Protein AF-A0A383AXH1-F1 (afdb_monomer_lite)

InterPro domains:
  IPR001287 Nitrite reductase, copper-type [PR00695] (95-113)
  IPR001287 Nitrite reductase, copper-type [PR00695] (122-132)
  IPR008972 Cupredoxin [G3DSA:2.60.40.420] (61-132)

Foldseek 3Di:
DPPVVVVVVVVVVVVVVVVVVVVVVVVVCCVPVDPVVQDPVSVVVVVVVVVVVVVVVVVVDDDDDQDPVNAAEDEWDFDAPPDATDDDPDDDPGDHHYDYDWDWDWDWDADDPVRDIDTDTDTNPYVPHTDD

Secondary structure (DSSP, 8-state):
-HHHHHHHHHHHHHHHHHHHHHHHHHHHHHHHS--TTS-HHHHHHHHHHHHHHHHHHHHH---PPPPGGGSPEEEPPP--TT------SSPPSS--EEE----EEEEEEE-STT--EEEEEEETTBSSPPP-

Structure (mmCIF, N/CA/C/O backbone):
data_AF-A0A383AXH1-F1
#
_entry.id   AF-A0A383AXH1-F1
#
loop_
_atom_site.group_PDB
_atom_site.id
_atom_site.type_symbol
_atom_site.label_atom_id
_atom_site.label_alt_id
_atom_site.label_comp_id
_atom_site.label_asym_id
_atom_site.label_entity_id
_atom_site.label_seq_id
_atom_site.pdbx_PDB_ins_code
_atom_site.Cartn_x
_atom_site.Cartn_y
_atom_site.Cartn_z
_atom_site.occupancy
_atom_site.B_iso_or_equiv
_atom_s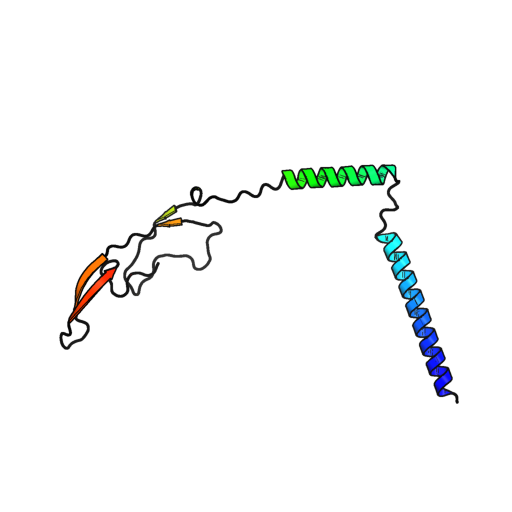ite.auth_seq_id
_atom_site.auth_comp_id
_atom_site.auth_asym_id
_atom_site.auth_atom_id
_atom_site.pdbx_PDB_model_num
ATOM 1 N N . MET A 1 1 ? 65.958 -51.742 5.795 1.00 56.56 1 MET A N 1
ATOM 2 C CA . MET A 1 1 ? 66.393 -50.775 4.755 1.00 56.56 1 MET A CA 1
ATOM 3 C C . MET A 1 1 ? 65.531 -50.785 3.477 1.00 56.56 1 MET A C 1
ATOM 5 O O . MET A 1 1 ? 65.598 -49.824 2.727 1.00 56.56 1 MET A O 1
ATOM 9 N N . SER A 1 2 ? 64.680 -51.800 3.241 1.00 58.62 2 SER A N 1
ATOM 10 C CA . SER A 1 2 ? 63.929 -51.969 1.975 1.00 58.62 2 SER A CA 1
ATOM 11 C C . SER A 1 2 ? 62.668 -51.085 1.815 1.00 58.62 2 SER A C 1
ATOM 13 O O . SER A 1 2 ? 62.377 -50.611 0.721 1.00 58.62 2 SER A O 1
ATOM 15 N N . ARG A 1 3 ? 61.949 -50.775 2.910 1.00 58.31 3 ARG A N 1
ATOM 16 C CA . ARG A 1 3 ? 60.648 -50.063 2.870 1.00 58.31 3 ARG A CA 1
ATOM 17 C C . ARG A 1 3 ? 60.745 -48.605 2.381 1.00 58.31 3 ARG A C 1
ATOM 19 O O . ARG A 1 3 ? 59.972 -48.201 1.522 1.00 58.31 3 ARG A O 1
ATOM 26 N N . ARG A 1 4 ? 61.773 -47.867 2.834 1.00 59.31 4 ARG A N 1
ATOM 27 C CA . ARG A 1 4 ? 62.039 -46.470 2.428 1.00 59.31 4 ARG A CA 1
ATOM 28 C C . ARG A 1 4 ? 62.310 -46.330 0.925 1.00 59.31 4 ARG A C 1
ATOM 30 O O . ARG A 1 4 ? 61.880 -45.353 0.334 1.00 59.31 4 ARG A O 1
ATOM 37 N N . LYS A 1 5 ? 62.983 -47.310 0.304 1.00 58.94 5 LYS A N 1
ATOM 38 C CA . LYS A 1 5 ? 63.290 -47.293 -1.137 1.00 58.94 5 LYS A CA 1
ATOM 39 C C . LYS A 1 5 ? 62.034 -47.529 -1.987 1.00 58.94 5 LYS A C 1
ATOM 41 O O . LYS A 1 5 ? 61.902 -46.924 -3.042 1.00 58.94 5 LYS A O 1
ATOM 46 N N . GLY A 1 6 ? 61.102 -48.364 -1.516 1.00 61.28 6 GLY A N 1
ATOM 47 C CA . GLY A 1 6 ? 59.809 -48.591 -2.173 1.00 61.28 6 GLY A CA 1
ATOM 48 C C . GLY A 1 6 ? 58.883 -47.373 -2.112 1.00 61.28 6 GLY A C 1
ATOM 49 O O . GLY A 1 6 ? 58.301 -47.000 -3.124 1.00 61.28 6 GLY A O 1
ATOM 50 N N . GLU A 1 7 ? 58.808 -46.698 -0.960 1.00 64.19 7 GLU A N 1
ATOM 51 C CA . GLU A 1 7 ? 58.038 -45.452 -0.812 1.00 64.19 7 GLU A CA 1
ATOM 52 C C . GLU A 1 7 ? 58.630 -44.301 -1.630 1.00 64.19 7 GLU A C 1
ATOM 54 O O . GLU A 1 7 ? 57.885 -43.594 -2.305 1.00 64.19 7 GLU A O 1
ATOM 59 N N . THR A 1 8 ? 59.959 -44.132 -1.655 1.00 66.00 8 THR A N 1
ATOM 60 C CA . THR A 1 8 ? 60.579 -43.103 -2.504 1.00 66.00 8 THR A CA 1
ATOM 61 C C . THR A 1 8 ? 60.369 -43.396 -3.986 1.00 66.00 8 THR A C 1
ATOM 63 O O . THR A 1 8 ? 60.053 -42.478 -4.730 1.00 66.00 8 THR A O 1
ATOM 66 N N . MET A 1 9 ? 60.475 -44.657 -4.420 1.00 61.66 9 MET A N 1
ATOM 67 C CA . MET A 1 9 ? 60.203 -45.049 -5.811 1.00 61.66 9 MET A CA 1
ATOM 68 C C . MET A 1 9 ? 58.735 -44.807 -6.202 1.00 61.66 9 MET A C 1
ATOM 70 O O . MET A 1 9 ? 58.480 -44.303 -7.293 1.00 61.66 9 MET A O 1
ATOM 74 N N . ASN A 1 10 ? 57.777 -45.091 -5.312 1.0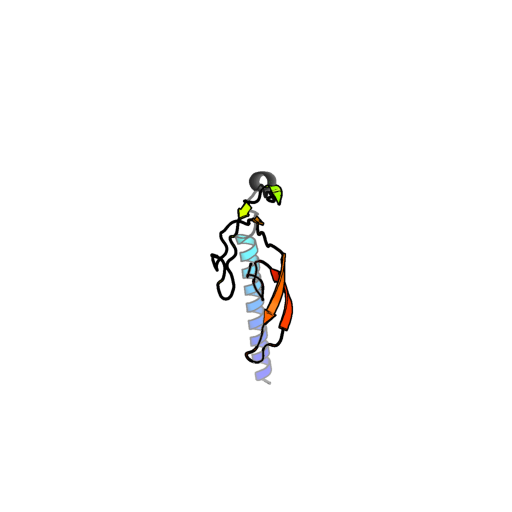0 71.56 10 ASN A N 1
ATOM 75 C CA . ASN A 1 10 ? 56.354 -44.822 -5.552 1.00 71.56 10 ASN A CA 1
ATOM 76 C C . ASN A 1 10 ? 56.053 -43.321 -5.607 1.00 71.56 10 ASN A C 1
ATOM 78 O O . ASN A 1 10 ? 55.335 -42.880 -6.497 1.00 71.56 10 ASN A O 1
ATOM 82 N N . ASN A 1 11 ? 56.645 -42.525 -4.715 1.00 73.12 11 ASN A N 1
ATOM 83 C CA . ASN A 1 11 ? 56.464 -41.073 -4.706 1.00 73.12 11 ASN A CA 1
ATOM 84 C C . ASN A 1 11 ? 57.116 -40.403 -5.921 1.00 73.12 11 ASN A C 1
ATOM 86 O O . ASN A 1 11 ? 56.552 -39.461 -6.467 1.00 73.12 11 ASN A O 1
ATOM 90 N N . ILE A 1 12 ? 58.272 -40.900 -6.375 1.00 75.56 12 ILE A N 1
ATOM 91 C CA . ILE A 1 12 ? 58.904 -40.438 -7.617 1.00 75.56 12 ILE A CA 1
ATOM 92 C C . ILE A 1 12 ? 57.995 -40.757 -8.802 1.00 75.56 12 ILE A C 1
ATOM 94 O O . ILE A 1 12 ? 57.710 -39.850 -9.574 1.00 75.56 12 ILE A O 1
ATOM 98 N N . LYS A 1 13 ? 57.477 -41.992 -8.898 1.00 75.62 13 LYS A N 1
ATOM 99 C CA . LYS A 1 13 ? 56.569 -42.423 -9.973 1.00 75.62 13 LYS A CA 1
ATOM 100 C C . LYS A 1 13 ? 55.249 -41.643 -9.982 1.00 75.62 13 LYS A C 1
ATOM 102 O O . LYS A 1 13 ? 54.746 -41.298 -11.044 1.00 75.62 13 LYS A O 1
ATOM 107 N N . LEU A 1 14 ? 54.702 -41.334 -8.805 1.00 74.81 14 LEU A N 1
ATOM 108 C CA . LEU A 1 14 ? 53.516 -40.487 -8.671 1.00 74.81 14 LEU A CA 1
ATOM 109 C C . LEU A 1 14 ? 53.797 -39.059 -9.139 1.00 74.81 14 LEU A C 1
ATOM 111 O O . LEU A 1 14 ? 53.009 -38.520 -9.903 1.00 74.81 14 LEU A O 1
ATOM 115 N N . LYS A 1 15 ? 54.931 -38.466 -8.746 1.00 76.00 15 LYS A N 1
ATOM 116 C CA . LYS A 1 15 ? 55.322 -37.130 -9.216 1.00 76.00 15 LYS A CA 1
ATOM 117 C C . LYS A 1 15 ? 55.537 -37.084 -10.727 1.00 76.00 15 LYS A C 1
ATOM 119 O O . LYS A 1 15 ? 55.015 -36.180 -11.358 1.00 76.00 15 LYS A O 1
ATOM 124 N N . THR A 1 16 ? 56.199 -38.089 -11.306 1.00 78.56 16 THR A N 1
ATOM 125 C CA . THR A 1 16 ? 56.382 -38.160 -12.769 1.00 78.56 16 THR A CA 1
ATOM 126 C C . THR A 1 16 ? 55.048 -38.300 -13.497 1.00 78.56 16 THR A C 1
ATOM 128 O O . THR A 1 16 ? 54.839 -37.654 -14.513 1.00 78.56 16 THR A O 1
ATOM 131 N N . ASN A 1 17 ? 54.113 -39.097 -12.971 1.00 82.94 17 ASN A N 1
ATOM 132 C CA . ASN A 1 17 ? 52.775 -39.214 -13.556 1.00 82.94 17 ASN A CA 1
ATOM 133 C C . ASN A 1 17 ? 51.969 -37.911 -13.451 1.00 82.94 17 ASN A C 1
ATOM 135 O O . ASN A 1 17 ? 51.223 -37.590 -14.368 1.00 82.94 17 ASN A O 1
ATOM 139 N N . LEU A 1 18 ? 52.106 -37.174 -12.345 1.00 83.38 18 LEU A N 1
ATOM 140 C CA . LEU A 1 18 ? 51.437 -35.886 -12.162 1.00 83.38 18 LEU A CA 1
ATOM 141 C C . LEU A 1 18 ? 52.018 -34.809 -13.080 1.00 83.38 18 LEU A C 1
ATOM 143 O O . LEU A 1 18 ? 51.246 -34.055 -13.659 1.00 83.38 18 LEU A O 1
ATOM 147 N N . GLU A 1 19 ? 53.341 -34.768 -13.246 1.00 84.00 19 GLU A N 1
ATOM 148 C CA . GLU A 1 19 ? 54.015 -33.875 -14.197 1.00 84.00 19 GLU A CA 1
ATOM 149 C C . GLU A 1 19 ? 53.595 -34.196 -15.636 1.00 84.00 19 GLU A C 1
ATOM 151 O O . GLU A 1 19 ? 53.144 -33.300 -16.341 1.00 84.00 19 GLU A O 1
ATOM 156 N N . ASN A 1 20 ? 53.597 -35.476 -16.030 1.00 85.31 20 ASN A N 1
ATOM 157 C CA . ASN A 1 20 ? 53.122 -35.904 -17.350 1.00 85.31 20 ASN A CA 1
ATOM 158 C C . ASN A 1 20 ? 51.658 -35.521 -17.592 1.00 85.31 20 ASN A C 1
ATOM 160 O O . ASN A 1 20 ? 51.325 -35.034 -18.664 1.00 85.31 20 ASN A O 1
ATOM 164 N N . TYR A 1 21 ? 50.788 -35.706 -16.595 1.00 85.69 21 TYR A N 1
ATOM 165 C CA . TYR A 1 21 ? 49.390 -35.297 -16.697 1.00 85.69 21 TYR A CA 1
ATOM 166 C C . TYR A 1 21 ? 49.295 -33.775 -16.825 1.00 85.69 21 TYR A C 1
ATOM 168 O O . TYR A 1 21 ? 48.631 -33.289 -17.727 1.00 85.69 21 TYR A O 1
ATOM 176 N N . GLN A 1 22 ? 49.995 -32.999 -15.989 1.00 85.88 22 GLN A N 1
ATOM 177 C CA . GLN A 1 22 ? 50.023 -31.536 -16.102 1.00 85.88 22 GLN A CA 1
ATOM 178 C C . GLN A 1 22 ? 50.509 -31.055 -17.471 1.00 85.88 22 GLN A C 1
ATOM 180 O O . GLN A 1 22 ? 49.952 -30.093 -17.994 1.00 85.88 22 GLN A O 1
ATOM 185 N N . ASP A 1 23 ? 51.508 -31.711 -18.052 1.00 85.44 23 ASP A N 1
ATOM 186 C CA . ASP A 1 23 ? 52.009 -31.385 -19.383 1.00 85.44 23 ASP A CA 1
ATOM 187 C C . ASP A 1 23 ? 51.016 -31.803 -20.475 1.00 85.44 23 ASP A C 1
ATOM 189 O O . ASP A 1 23 ? 50.814 -31.060 -21.434 1.00 85.44 23 ASP A O 1
ATOM 193 N N . GLU A 1 24 ? 50.324 -32.935 -20.326 1.00 87.25 24 GLU A N 1
ATOM 194 C CA . GLU A 1 24 ? 49.208 -33.321 -21.196 1.00 87.25 24 GLU A CA 1
ATOM 195 C C . GLU A 1 24 ? 48.059 -32.307 -21.126 1.00 87.25 24 GLU A C 1
ATOM 197 O O . GLU A 1 24 ? 47.558 -31.899 -22.172 1.00 87.25 24 GLU A O 1
ATOM 202 N N . TRP A 1 25 ? 47.690 -31.829 -19.932 1.00 77.25 25 TRP A N 1
ATOM 203 C CA . TRP A 1 25 ? 46.655 -30.803 -19.759 1.00 77.25 25 TRP A CA 1
ATOM 204 C C . TRP A 1 25 ? 47.059 -29.466 -20.337 1.00 77.25 25 TRP A C 1
ATOM 206 O O . TRP A 1 25 ? 46.248 -28.858 -21.020 1.00 77.25 25 TRP A O 1
ATOM 216 N N . LYS A 1 26 ? 48.300 -29.025 -20.124 1.00 80.88 26 LYS A N 1
ATOM 217 C CA . LYS A 1 26 ? 48.797 -27.790 -20.737 1.00 80.88 26 LYS A CA 1
ATOM 218 C C . LYS A 1 26 ? 48.792 -27.887 -22.257 1.00 80.88 26 LYS A C 1
ATOM 220 O O . LYS A 1 26 ? 48.290 -26.987 -22.912 1.00 80.88 26 LYS A O 1
ATOM 225 N N . ASN A 1 27 ? 49.276 -28.996 -22.815 1.00 80.56 27 ASN A N 1
ATOM 226 C CA . ASN A 1 27 ? 49.274 -29.221 -24.261 1.00 80.56 27 ASN A CA 1
ATOM 227 C C . ASN A 1 27 ? 47.857 -29.359 -24.838 1.00 80.56 27 ASN A C 1
ATOM 229 O O . ASN A 1 27 ? 47.638 -29.035 -26.003 1.00 80.56 27 ASN A O 1
ATOM 233 N N . PHE A 1 28 ? 46.909 -29.881 -24.060 1.00 80.62 28 PHE A N 1
ATOM 234 C CA . PHE A 1 28 ? 45.499 -29.951 -24.430 1.00 80.62 28 PHE A CA 1
ATOM 235 C C . PHE A 1 28 ? 44.849 -28.565 -24.386 1.00 80.62 28 PHE A C 1
ATOM 237 O O . PHE A 1 28 ? 44.238 -28.147 -25.363 1.00 80.62 28 PHE A O 1
ATOM 244 N N . GLU A 1 29 ? 45.042 -27.821 -23.298 1.00 74.19 29 GLU A N 1
ATOM 245 C CA . GLU A 1 29 ? 44.507 -26.473 -23.106 1.00 74.19 29 GLU A CA 1
ATOM 246 C C . GLU A 1 29 ? 45.052 -25.501 -24.165 1.00 74.19 29 GLU A C 1
ATOM 248 O O . GLU A 1 29 ? 44.291 -24.761 -24.785 1.00 74.19 29 GLU A O 1
ATOM 253 N N . GLU A 1 30 ? 46.348 -25.585 -24.467 1.00 76.81 30 GLU A N 1
ATOM 254 C CA . GLU A 1 30 ? 47.014 -24.798 -25.508 1.00 76.81 30 GLU A CA 1
ATOM 255 C C . GLU A 1 30 ? 46.585 -25.197 -26.932 1.00 76.81 30 GLU A C 1
ATOM 257 O O . GLU A 1 30 ? 46.743 -24.414 -27.860 1.00 76.81 30 GLU A O 1
ATOM 262 N N . LYS A 1 31 ? 45.999 -26.380 -27.153 1.00 71.62 31 LYS A N 1
ATOM 263 C CA . LYS A 1 31 ? 45.480 -26.787 -28.474 1.00 71.62 31 LYS A CA 1
ATOM 264 C C . LYS A 1 31 ? 43.991 -26.516 -28.655 1.00 71.62 31 LYS A C 1
ATOM 266 O O . LYS A 1 31 ? 43.589 -26.123 -29.743 1.00 71.62 31 LYS A O 1
ATOM 271 N N . GLU A 1 32 ? 43.189 -26.736 -27.620 1.00 71.25 32 GLU A N 1
ATOM 272 C CA . GLU A 1 32 ? 41.727 -26.601 -27.677 1.00 71.25 32 GLU A CA 1
ATOM 273 C C . GLU A 1 32 ? 41.261 -25.163 -27.437 1.00 71.25 32 GLU A C 1
ATOM 275 O O . GLU A 1 32 ? 40.288 -24.715 -28.041 1.00 71.25 32 GLU A O 1
ATOM 280 N N . PHE A 1 33 ? 41.964 -24.411 -26.586 1.00 66.62 33 PHE A N 1
ATOM 281 C CA . PHE A 1 33 ? 41.590 -23.037 -26.246 1.00 66.62 33 PHE A CA 1
ATOM 282 C C . PHE A 1 33 ? 42.506 -21.979 -26.870 1.00 66.62 33 PHE A C 1
ATOM 284 O O . PHE A 1 33 ? 42.289 -20.784 -26.649 1.00 66.62 33 PHE A O 1
ATOM 291 N N . SER A 1 34 ? 43.502 -22.365 -27.678 1.00 66.75 34 SER A N 1
ATOM 292 C CA . SER A 1 34 ? 44.289 -21.375 -28.417 1.00 66.75 34 SER A CA 1
ATOM 293 C C . SER A 1 34 ? 43.545 -20.863 -29.643 1.00 66.75 34 SER A C 1
ATOM 295 O O . SER A 1 34 ? 42.988 -21.592 -30.461 1.00 66.75 34 SER A O 1
ATOM 297 N N . LEU A 1 35 ? 43.601 -19.546 -29.818 1.00 64.00 35 LEU A N 1
ATOM 298 C CA . LEU A 1 35 ? 43.111 -18.865 -31.015 1.00 64.00 35 LEU A CA 1
ATOM 299 C C . LEU A 1 35 ? 44.176 -18.845 -32.124 1.00 64.00 35 LEU A C 1
ATOM 301 O O . LEU A 1 35 ? 44.192 -17.942 -32.959 1.00 64.00 35 LEU A O 1
ATOM 305 N N . ASP A 1 36 ? 45.110 -19.798 -32.125 1.00 65.81 36 ASP A N 1
ATOM 306 C CA . ASP A 1 36 ? 46.279 -19.796 -33.013 1.00 65.81 36 ASP A CA 1
ATOM 307 C C . ASP A 1 36 ? 45.969 -20.226 -34.446 1.00 65.81 36 ASP A C 1
ATOM 309 O O . ASP A 1 36 ? 46.725 -19.914 -35.364 1.00 65.81 36 ASP A O 1
ATOM 313 N N . PHE A 1 37 ? 44.791 -20.812 -34.671 1.00 61.38 37 PHE A N 1
ATOM 314 C CA . PHE A 1 37 ? 44.246 -21.070 -36.005 1.00 61.38 37 PHE A CA 1
ATOM 315 C C . PHE A 1 37 ? 43.841 -19.790 -36.766 1.00 61.38 37 PHE A C 1
ATOM 317 O O . PHE A 1 37 ? 43.584 -19.834 -37.970 1.00 61.38 37 PHE A O 1
ATOM 324 N N . LEU A 1 38 ? 43.798 -18.630 -36.102 1.00 58.16 38 LEU A N 1
ATOM 325 C CA . LEU A 1 38 ? 43.627 -17.334 -36.754 1.00 58.16 38 LEU A CA 1
ATOM 326 C C . LEU A 1 38 ? 45.006 -16.717 -37.055 1.00 58.16 38 LEU A C 1
ATOM 328 O O . LEU A 1 38 ? 45.753 -16.380 -36.146 1.00 58.16 38 LEU A O 1
ATOM 332 N N . ASN A 1 39 ? 45.361 -16.525 -38.332 1.00 66.56 39 ASN A N 1
ATOM 333 C CA . ASN A 1 39 ? 46.557 -15.765 -38.751 1.00 66.56 39 ASN A CA 1
ATOM 334 C C . ASN A 1 39 ? 46.516 -14.318 -38.197 1.00 66.56 39 ASN A C 1
ATOM 336 O O . ASN A 1 39 ? 45.425 -13.803 -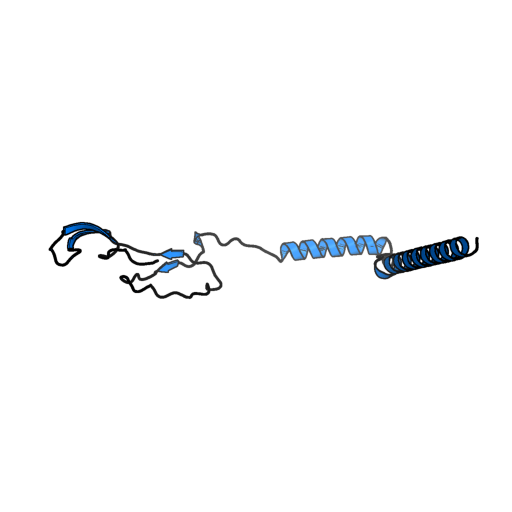38.000 1.00 66.56 39 ASN A O 1
ATOM 340 N N . ILE A 1 40 ? 47.638 -13.611 -37.992 1.00 65.06 40 ILE A N 1
ATOM 341 C CA . ILE A 1 40 ? 47.675 -12.279 -37.336 1.00 65.06 40 ILE A CA 1
ATOM 342 C C . ILE A 1 40 ? 46.712 -11.258 -37.982 1.00 65.06 40 ILE A C 1
ATOM 344 O O . ILE A 1 40 ? 46.041 -10.509 -37.276 1.00 65.06 40 ILE A O 1
ATOM 348 N N . GLY A 1 41 ? 46.570 -11.289 -39.315 1.00 65.44 41 GLY A N 1
ATOM 349 C CA . GLY A 1 41 ? 45.592 -10.474 -40.049 1.00 65.44 41 GLY A CA 1
ATOM 350 C C . GLY A 1 41 ? 44.142 -10.885 -39.771 1.00 65.44 41 GLY A C 1
ATOM 351 O O . GLY A 1 41 ? 43.281 -10.029 -39.587 1.00 65.44 41 GLY A O 1
ATOM 352 N N . ASN A 1 42 ? 43.889 -12.188 -39.633 1.00 70.94 42 ASN A N 1
ATOM 353 C CA . ASN A 1 42 ? 42.596 -12.726 -39.217 1.00 70.94 42 ASN A CA 1
ATOM 354 C C . ASN A 1 42 ? 42.325 -12.505 -37.718 1.00 70.94 42 ASN A C 1
ATOM 356 O O . ASN A 1 42 ? 41.169 -12.326 -37.364 1.00 70.94 42 ASN A O 1
ATOM 360 N N . LYS A 1 43 ? 43.344 -12.456 -36.841 1.00 71.62 43 LYS A N 1
ATOM 361 C CA . LYS A 1 43 ? 43.190 -12.105 -35.416 1.00 71.62 43 LYS A CA 1
ATOM 362 C C . LYS A 1 43 ? 42.739 -10.655 -35.289 1.00 71.62 43 LYS A C 1
ATOM 364 O O . LYS A 1 43 ? 41.736 -10.398 -34.638 1.00 71.62 43 LYS A O 1
ATOM 369 N N . VAL A 1 44 ? 43.414 -9.718 -35.963 1.00 79.81 44 VAL A N 1
ATOM 370 C CA . VAL A 1 44 ? 43.009 -8.300 -35.970 1.00 79.81 44 VAL A CA 1
ATOM 371 C C . VAL A 1 44 ? 41.611 -8.136 -36.575 1.00 79.81 44 VAL A C 1
ATOM 373 O O . VAL A 1 44 ? 40.779 -7.452 -35.987 1.00 79.81 44 VAL A O 1
ATOM 376 N N . ALA A 1 45 ? 41.307 -8.819 -37.685 1.00 82.31 45 ALA A N 1
ATOM 377 C CA . ALA A 1 45 ? 39.967 -8.803 -38.275 1.00 82.31 45 ALA A CA 1
ATOM 378 C C . ALA A 1 45 ? 38.898 -9.389 -37.334 1.00 82.31 45 ALA A C 1
ATOM 380 O O . ALA A 1 45 ? 37.823 -8.812 -37.204 1.00 82.31 45 ALA A O 1
ATOM 381 N N . LEU A 1 46 ? 39.191 -10.482 -36.626 1.00 80.94 46 LEU A N 1
ATOM 382 C CA . LEU A 1 46 ? 38.292 -11.083 -35.639 1.00 80.94 46 LEU A CA 1
ATOM 383 C C . LEU A 1 46 ? 38.074 -10.154 -34.442 1.00 80.94 46 LEU A C 1
ATOM 385 O O . LEU A 1 46 ? 36.938 -9.980 -34.020 1.00 80.94 46 LEU A O 1
ATOM 389 N N . PHE A 1 47 ? 39.125 -9.516 -33.922 1.00 83.50 47 PHE A N 1
ATOM 390 C CA . PHE A 1 47 ? 38.990 -8.526 -32.852 1.00 83.50 47 PHE A CA 1
ATOM 391 C C . PHE A 1 47 ? 38.130 -7.342 -33.292 1.00 83.50 47 PHE A C 1
ATOM 393 O O . PHE A 1 47 ? 37.285 -6.899 -32.520 1.00 83.50 47 PHE A O 1
ATOM 400 N N . ILE A 1 48 ? 38.274 -6.878 -34.537 1.00 88.69 48 ILE A N 1
ATOM 401 C CA . ILE A 1 48 ? 37.412 -5.834 -35.106 1.00 88.69 48 ILE A CA 1
ATOM 402 C C . ILE A 1 48 ? 35.966 -6.328 -35.233 1.00 88.69 48 ILE A C 1
ATOM 404 O O . ILE A 1 48 ? 35.052 -5.589 -34.888 1.00 88.69 48 ILE A O 1
ATOM 408 N N . ILE A 1 49 ? 35.736 -7.567 -35.675 1.00 89.25 49 ILE A N 1
ATOM 409 C CA . ILE A 1 49 ? 34.391 -8.151 -35.801 1.00 89.25 49 ILE A CA 1
ATOM 410 C C . ILE A 1 49 ? 33.736 -8.331 -34.433 1.00 89.25 49 ILE A C 1
ATOM 412 O O . ILE A 1 49 ? 32.574 -7.981 -34.277 1.00 89.25 49 ILE A O 1
ATOM 416 N N . ILE A 1 50 ? 34.463 -8.836 -33.435 1.00 90.25 50 ILE A N 1
ATOM 417 C CA . ILE A 1 50 ? 33.962 -8.985 -32.066 1.00 90.25 50 ILE A CA 1
ATOM 418 C C . ILE A 1 50 ? 33.670 -7.609 -31.482 1.00 90.25 50 ILE A C 1
ATOM 420 O O . ILE A 1 50 ? 32.603 -7.420 -30.920 1.00 90.25 50 ILE A O 1
ATOM 424 N N . PHE A 1 51 ? 34.562 -6.634 -31.659 1.00 90.94 51 PHE A N 1
ATOM 425 C CA . PHE A 1 51 ? 34.348 -5.265 -31.195 1.00 90.94 51 PHE A CA 1
ATOM 426 C C . PHE A 1 51 ? 33.150 -4.601 -31.885 1.00 90.94 51 PHE A C 1
ATOM 428 O O . PHE A 1 51 ? 32.351 -3.914 -31.257 1.00 90.94 51 PHE A O 1
ATOM 435 N N . PHE A 1 52 ? 32.974 -4.848 -33.180 1.00 90.81 52 PHE A N 1
ATOM 436 C CA . PHE A 1 52 ? 31.809 -4.383 -33.914 1.00 90.81 52 PHE A CA 1
ATOM 437 C C . PHE A 1 52 ? 30.534 -5.081 -33.429 1.00 90.81 52 PHE A C 1
ATOM 439 O O . PHE A 1 52 ? 29.524 -4.427 -33.196 1.00 90.81 52 PHE A O 1
ATOM 446 N N . PHE A 1 53 ? 30.581 -6.392 -33.205 1.00 89.75 53 PHE A N 1
ATOM 447 C CA . PHE A 1 53 ? 29.456 -7.178 -32.712 1.00 89.75 53 PHE A CA 1
ATOM 448 C C . PHE A 1 53 ? 29.077 -6.806 -31.276 1.00 89.75 53 PHE A C 1
ATOM 450 O O . PHE A 1 53 ? 27.894 -6.735 -30.960 1.00 89.75 53 PHE A O 1
ATOM 457 N N . THR A 1 54 ? 30.051 -6.500 -30.416 1.00 89.69 54 THR A N 1
ATOM 458 C CA . THR A 1 54 ? 29.798 -6.011 -29.058 1.00 89.69 54 THR A CA 1
ATOM 459 C C . THR A 1 54 ? 29.216 -4.606 -29.083 1.00 89.69 54 THR A C 1
ATOM 461 O O . THR A 1 54 ? 28.259 -4.358 -28.361 1.00 89.69 54 THR A O 1
ATOM 464 N N . ILE A 1 55 ? 29.695 -3.708 -29.952 1.00 89.69 55 ILE A N 1
ATOM 465 C CA . ILE A 1 55 ? 29.077 -2.388 -30.154 1.00 89.69 55 ILE A CA 1
ATOM 466 C C . ILE A 1 55 ? 27.635 -2.530 -30.652 1.00 89.69 55 ILE A C 1
ATOM 468 O O . ILE A 1 55 ? 26.745 -1.859 -30.134 1.00 89.69 55 ILE A O 1
ATOM 472 N N . VAL A 1 56 ? 27.383 -3.416 -31.617 1.00 90.31 56 VAL A N 1
ATOM 473 C CA . VAL A 1 56 ? 26.034 -3.689 -32.135 1.00 90.31 56 VAL A CA 1
ATOM 474 C C . VAL A 1 56 ? 25.137 -4.283 -31.048 1.00 90.31 56 VAL A C 1
ATOM 476 O O . VAL A 1 56 ? 23.993 -3.857 -30.914 1.00 90.31 56 VAL A O 1
ATOM 479 N N . MET A 1 57 ? 25.648 -5.202 -30.225 1.00 85.62 57 MET A N 1
ATOM 480 C CA . MET A 1 57 ? 24.916 -5.754 -29.081 1.00 85.62 57 MET A CA 1
ATOM 481 C C . MET A 1 57 ? 24.608 -4.690 -28.023 1.00 85.62 57 MET A C 1
ATOM 483 O O . MET A 1 57 ? 23.470 -4.596 -27.575 1.00 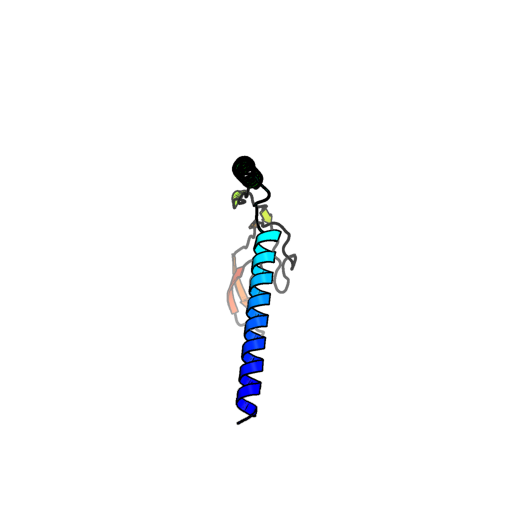85.62 57 MET A O 1
ATOM 487 N N . ILE A 1 58 ? 25.571 -3.837 -27.666 1.00 84.31 58 ILE A N 1
ATOM 488 C CA . ILE A 1 58 ? 25.353 -2.728 -26.723 1.00 84.31 58 ILE A CA 1
ATOM 489 C C . ILE A 1 58 ? 24.322 -1.738 -27.284 1.00 84.31 58 ILE A C 1
ATOM 491 O O . ILE A 1 58 ? 23.453 -1.276 -26.551 1.00 84.31 58 ILE A O 1
ATOM 495 N N . ALA A 1 59 ? 24.365 -1.440 -28.584 1.00 80.25 59 ALA A N 1
ATOM 496 C CA . ALA A 1 59 ? 23.393 -0.559 -29.228 1.00 80.25 59 ALA A CA 1
ATOM 497 C C . ALA A 1 59 ? 21.984 -1.179 -29.325 1.00 80.25 59 ALA A C 1
ATOM 499 O O . ALA A 1 59 ? 20.992 -0.447 -29.294 1.00 80.25 59 ALA A O 1
ATOM 500 N N . ALA A 1 60 ? 21.884 -2.507 -29.443 1.00 78.38 60 ALA A N 1
ATOM 501 C CA . ALA A 1 60 ? 20.614 -3.229 -29.507 1.00 78.38 60 ALA A CA 1
ATOM 502 C C . ALA A 1 60 ? 19.924 -3.345 -28.134 1.00 78.38 60 ALA A C 1
ATOM 504 O O . ALA A 1 60 ? 18.695 -3.300 -28.060 1.00 78.38 60 ALA A O 1
ATOM 505 N N . PHE A 1 61 ? 20.688 -3.448 -27.043 1.00 72.44 61 PHE A N 1
ATOM 506 C CA . PHE A 1 61 ? 20.154 -3.507 -25.681 1.00 72.44 61 PHE A CA 1
ATOM 507 C C . PHE A 1 61 ? 19.938 -2.102 -25.100 1.00 72.44 61 PHE A C 1
ATOM 509 O O . PHE A 1 61 ? 20.766 -1.568 -24.365 1.00 72.44 61 PHE A O 1
ATOM 516 N N . LYS A 1 62 ? 18.779 -1.501 -25.394 1.00 68.75 62 LYS A N 1
ATOM 517 C CA . LYS A 1 62 ? 18.312 -0.308 -24.672 1.00 68.75 62 LYS A CA 1
ATOM 518 C C . LYS A 1 62 ? 17.643 -0.711 -23.359 1.00 68.75 62 LYS A C 1
ATOM 520 O O . LYS A 1 62 ? 16.549 -1.266 -23.370 1.00 68.75 62 LYS A O 1
ATOM 525 N N . ILE A 1 63 ? 18.275 -0.389 -22.233 1.00 68.69 63 ILE A N 1
ATOM 526 C CA . ILE A 1 63 ? 17.635 -0.428 -20.913 1.00 68.69 63 ILE A CA 1
ATOM 527 C C . ILE A 1 63 ? 17.008 0.947 -20.687 1.00 68.69 63 ILE A C 1
ATOM 529 O O . ILE A 1 63 ? 17.721 1.924 -20.468 1.00 68.69 63 ILE A O 1
ATOM 533 N N . ASN A 1 64 ? 15.683 1.032 -20.776 1.00 69.81 64 ASN A N 1
ATOM 534 C CA . ASN A 1 64 ? 14.954 2.229 -20.369 1.00 69.81 64 ASN A CA 1
ATOM 535 C C . ASN A 1 64 ? 14.511 2.034 -18.919 1.00 69.81 64 ASN A C 1
ATOM 537 O O . ASN A 1 64 ? 13.879 1.026 -18.602 1.00 69.81 64 ASN A O 1
ATOM 541 N N . ALA A 1 65 ? 14.853 2.975 -18.043 1.00 68.44 65 ALA A N 1
ATOM 542 C CA . ALA A 1 65 ? 14.209 3.062 -16.742 1.00 68.44 65 ALA A CA 1
ATOM 543 C C . ALA A 1 65 ? 12.815 3.660 -16.959 1.00 68.44 65 ALA A C 1
ATOM 545 O O . ALA A 1 65 ? 12.701 4.732 -17.553 1.00 68.44 65 ALA A O 1
ATOM 546 N N . GLU A 1 66 ? 11.772 2.959 -16.519 1.00 69.94 66 GLU A N 1
ATOM 547 C CA . GLU A 1 66 ? 10.427 3.528 -16.474 1.00 69.94 66 GLU A CA 1
ATOM 548 C C . GLU A 1 66 ? 10.443 4.641 -15.424 1.00 69.94 66 GLU A C 1
ATOM 550 O O . GLU A 1 66 ? 10.852 4.421 -14.278 1.00 69.94 66 GLU A O 1
ATOM 555 N N . THR A 1 67 ? 10.110 5.865 -15.832 1.00 82.25 67 THR A N 1
ATOM 556 C CA . THR A 1 67 ? 10.010 6.959 -14.870 1.00 82.25 67 THR A CA 1
ATOM 557 C C . THR A 1 67 ? 8.741 6.766 -14.048 1.00 82.25 67 THR A C 1
ATOM 559 O O . THR A 1 67 ? 7.799 6.111 -14.491 1.00 82.25 67 THR A O 1
ATOM 562 N N . VAL A 1 68 ? 8.698 7.314 -12.832 1.00 80.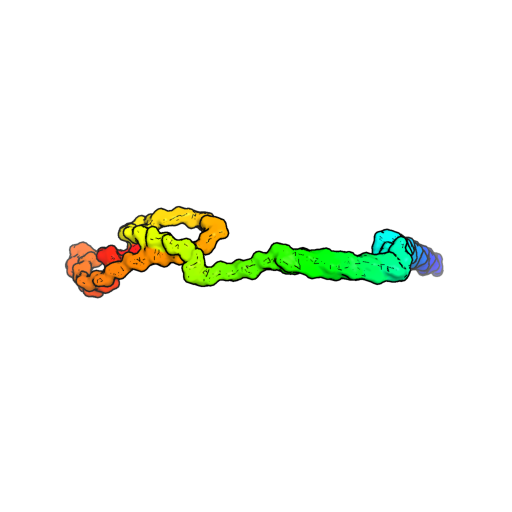69 68 VAL A N 1
ATOM 563 C CA . VAL A 1 68 ? 7.510 7.183 -11.966 1.00 80.69 68 VAL A CA 1
ATOM 564 C C . VAL A 1 68 ? 6.247 7.698 -12.670 1.00 80.69 68 VAL A C 1
ATOM 566 O O . VAL A 1 68 ? 5.169 7.148 -12.456 1.00 80.69 68 VAL A O 1
ATOM 569 N N . ASP A 1 69 ? 6.395 8.697 -13.544 1.00 86.56 69 ASP A N 1
ATOM 570 C CA . ASP A 1 69 ? 5.304 9.317 -14.299 1.00 86.56 69 ASP A CA 1
ATOM 571 C C . ASP A 1 69 ? 4.720 8.401 -15.389 1.00 86.56 69 ASP A C 1
ATOM 573 O O . ASP A 1 69 ? 3.567 8.579 -15.783 1.00 86.56 69 ASP A O 1
ATOM 577 N N . ASP A 1 70 ? 5.482 7.406 -15.851 1.00 88.94 70 ASP A N 1
ATOM 578 C CA . ASP A 1 70 ? 5.061 6.467 -16.898 1.00 88.94 70 ASP A CA 1
ATOM 579 C C . ASP A 1 70 ? 4.316 5.242 -16.333 1.00 88.94 70 ASP A C 1
ATOM 581 O O . ASP A 1 70 ? 3.685 4.492 -17.083 1.00 88.94 70 ASP A O 1
ATOM 585 N N . LEU A 1 71 ? 4.359 5.035 -15.011 1.00 91.88 71 LEU A N 1
ATOM 586 C CA . LEU A 1 71 ? 3.759 3.868 -14.371 1.00 91.88 71 LEU A CA 1
ATOM 587 C C . LEU A 1 71 ? 2.221 3.909 -14.435 1.00 91.88 71 LEU A C 1
ATOM 589 O O . LEU A 1 71 ? 1.598 4.939 -14.159 1.00 91.88 71 LEU A O 1
ATOM 593 N N . PRO A 1 72 ? 1.559 2.767 -14.698 1.00 91.94 72 PRO A N 1
ATOM 594 C CA . PRO A 1 72 ? 0.104 2.696 -14.681 1.00 91.94 72 PRO A CA 1
ATOM 595 C C . PRO A 1 72 ? -0.448 2.993 -13.279 1.00 91.94 72 PRO A C 1
ATOM 597 O O . PRO A 1 72 ? -0.000 2.422 -12.282 1.00 91.94 72 PRO A O 1
ATOM 600 N N . VAL A 1 73 ? -1.466 3.852 -13.209 1.00 94.81 73 VAL A N 1
ATOM 601 C CA . VAL A 1 73 ? -2.148 4.212 -11.957 1.00 94.81 73 VAL A CA 1
ATOM 602 C C . VAL A 1 73 ? -3.396 3.348 -11.777 1.00 94.81 73 VAL A C 1
ATOM 604 O O . VAL A 1 73 ? -4.277 3.344 -12.635 1.00 94.81 73 VAL A O 1
ATOM 607 N N . VAL A 1 74 ? -3.501 2.657 -10.642 1.00 94.06 74 VAL A N 1
ATOM 608 C CA . VAL A 1 74 ? -4.664 1.837 -10.268 1.00 94.06 74 VAL A CA 1
ATOM 609 C C . VAL A 1 74 ? -5.304 2.424 -9.018 1.00 94.06 74 VAL A C 1
ATOM 611 O O . VAL A 1 74 ? -4.618 2.693 -8.037 1.00 94.06 74 VAL A O 1
ATOM 614 N N . ILE A 1 75 ? -6.619 2.636 -9.045 1.00 96.75 75 ILE A N 1
ATOM 615 C CA . ILE A 1 75 ? -7.374 3.071 -7.864 1.00 96.75 75 ILE A CA 1
ATOM 616 C C . ILE A 1 75 ? -7.762 1.824 -7.073 1.00 96.75 75 ILE A C 1
ATOM 618 O O . ILE A 1 75 ? -8.385 0.923 -7.631 1.00 96.75 75 ILE A O 1
ATOM 622 N N . GLN A 1 76 ? -7.393 1.776 -5.793 1.00 96.88 76 GLN A N 1
ATOM 623 C CA . GLN A 1 76 ? -7.761 0.682 -4.898 1.00 96.88 76 GLN A CA 1
ATOM 624 C C . GLN A 1 76 ? -8.928 1.108 -4.011 1.00 96.88 76 GLN A C 1
ATOM 626 O O . GLN A 1 76 ? -8.821 2.058 -3.233 1.00 96.88 76 GLN A O 1
ATOM 631 N N . GLU A 1 77 ? -10.041 0.390 -4.131 1.00 96.88 77 GLU A N 1
ATOM 632 C CA . GLU A 1 77 ? -11.194 0.560 -3.253 1.00 96.88 77 GLU A CA 1
ATOM 633 C C . GLU A 1 77 ? -10.921 -0.122 -1.910 1.00 96.88 77 GLU A C 1
ATOM 635 O O . GLU A 1 77 ? -10.636 -1.320 -1.843 1.00 96.88 77 GLU A O 1
ATOM 640 N N . LEU A 1 78 ? -10.976 0.664 -0.835 1.00 97.69 78 LEU A N 1
ATOM 641 C CA . LEU A 1 78 ? -10.786 0.164 0.519 1.00 97.69 78 LEU A CA 1
ATOM 642 C C . LEU A 1 78 ? -12.083 -0.425 1.070 1.00 97.69 78 LEU A C 1
ATOM 644 O O . LEU A 1 78 ? -13.171 0.085 0.813 1.00 97.69 78 LEU A O 1
ATOM 648 N N . VAL A 1 79 ? -11.943 -1.461 1.893 1.00 97.31 79 VAL A N 1
ATOM 649 C CA . VAL A 1 79 ? -13.049 -2.106 2.608 1.00 97.31 79 VAL A CA 1
ATOM 650 C C . VAL A 1 79 ? -12.804 -2.042 4.110 1.00 97.31 79 VAL A C 1
ATOM 652 O O . VAL A 1 79 ? -11.657 -2.023 4.557 1.00 97.31 79 VAL A O 1
ATOM 655 N N . SER A 1 80 ? -13.873 -1.994 4.902 1.00 96.38 80 SER A N 1
ATOM 656 C CA . SER A 1 80 ? -13.747 -1.967 6.359 1.00 96.38 80 SER A CA 1
ATOM 657 C C . SER A 1 80 ? -13.156 -3.281 6.889 1.00 96.38 80 SER A C 1
ATOM 659 O O . SER A 1 80 ? -13.510 -4.359 6.394 1.00 96.38 80 SER A O 1
ATOM 661 N N . PRO A 1 81 ? -12.308 -3.229 7.931 1.00 97.38 81 PRO A N 1
ATOM 662 C CA . PRO A 1 81 ? -11.860 -4.428 8.628 1.00 97.38 81 PRO A CA 1
ATOM 663 C C . PRO A 1 81 ? -13.035 -5.267 9.174 1.00 97.38 81 PRO A C 1
ATOM 665 O O . PRO A 1 81 ? -14.098 -4.719 9.471 1.00 97.38 81 PRO A O 1
ATOM 668 N N . PRO A 1 82 ? -12.858 -6.593 9.331 1.00 96.94 82 PRO A N 1
ATOM 669 C CA . PRO A 1 82 ? -11.620 -7.356 9.130 1.00 96.94 82 PRO A CA 1
ATOM 670 C C . PRO A 1 82 ? -11.370 -7.783 7.671 1.00 96.94 82 PRO A C 1
ATOM 672 O O . PRO A 1 82 ? -10.483 -8.597 7.416 1.00 96.94 82 PRO A O 1
ATOM 675 N N . PHE A 1 83 ? -12.153 -7.283 6.713 1.00 97.81 83 PHE A N 1
ATOM 676 C CA . PHE A 1 83 ? -11.956 -7.588 5.302 1.00 97.81 83 PHE A CA 1
ATOM 677 C C . PHE A 1 83 ? -10.761 -6.826 4.728 1.00 97.81 83 PHE A C 1
ATOM 679 O O . PHE A 1 83 ? -10.341 -5.795 5.254 1.00 97.81 83 PHE A O 1
ATOM 686 N N . VAL A 1 84 ? -10.221 -7.349 3.628 1.00 97.38 84 VAL A N 1
ATOM 687 C CA . VAL A 1 84 ? -9.074 -6.771 2.923 1.00 97.38 84 VAL A CA 1
ATOM 688 C C . VAL A 1 84 ? -9.454 -6.462 1.478 1.00 97.38 84 VAL A C 1
ATOM 690 O O . VAL A 1 84 ? -10.271 -7.194 0.905 1.00 97.38 84 VAL A O 1
ATOM 693 N N . PRO A 1 85 ? -8.887 -5.402 0.875 1.00 96.75 85 PRO A N 1
ATOM 694 C CA . PRO A 1 85 ? -9.111 -5.100 -0.531 1.00 96.75 85 PRO A CA 1
ATOM 695 C C . PRO A 1 85 ? -8.725 -6.267 -1.444 1.00 96.75 85 PRO A C 1
ATOM 697 O O . PRO A 1 85 ? -7.875 -7.102 -1.113 1.00 96.75 85 PRO A O 1
ATOM 700 N N . VAL A 1 86 ? -9.344 -6.310 -2.623 1.00 95.19 86 VAL A N 1
ATOM 701 C CA . VAL A 1 86 ? -9.008 -7.294 -3.657 1.00 95.19 86 VAL A CA 1
ATOM 702 C C . VAL A 1 86 ? -7.566 -7.074 -4.107 1.00 95.19 86 VAL A C 1
ATOM 704 O O . VAL A 1 86 ? -7.202 -5.980 -4.529 1.00 95.19 86 VAL A O 1
ATOM 707 N N . HIS A 1 87 ? -6.755 -8.126 -4.035 1.00 93.94 87 HIS A N 1
ATOM 708 C CA . HIS A 1 87 ? -5.352 -8.102 -4.432 1.00 93.94 87 HIS A CA 1
ATOM 709 C C . HIS A 1 87 ? -4.904 -9.482 -4.924 1.00 93.94 87 HIS A C 1
ATOM 711 O O . HIS A 1 87 ? -5.522 -10.504 -4.615 1.00 93.94 87 HIS A O 1
ATOM 717 N N . ASN A 1 88 ? -3.790 -9.505 -5.653 1.00 93.62 88 ASN A N 1
ATOM 718 C CA . ASN A 1 88 ? -3.086 -10.731 -6.013 1.00 93.62 88 ASN A CA 1
ATOM 719 C C . ASN A 1 88 ? -1.914 -10.933 -5.046 1.00 93.62 88 ASN A C 1
ATOM 721 O O . ASN A 1 88 ? -1.163 -9.999 -4.778 1.00 93.62 88 ASN A O 1
ATOM 725 N N . GLN A 1 89 ? -1.737 -12.151 -4.530 1.00 94.88 89 GLN A N 1
ATOM 726 C CA . GLN A 1 89 ? -0.599 -12.464 -3.649 1.00 94.88 89 GLN A CA 1
ATOM 727 C C . GLN A 1 89 ? 0.732 -12.467 -4.408 1.00 94.88 89 GLN A C 1
ATOM 729 O O . GLN A 1 89 ? 1.768 -12.089 -3.869 1.00 94.88 89 GLN A O 1
ATOM 734 N N . VAL A 1 90 ? 0.698 -12.909 -5.665 1.00 94.81 90 VAL A N 1
ATOM 735 C CA . VAL A 1 90 ? 1.829 -12.805 -6.585 1.00 94.81 90 VAL A CA 1
ATOM 736 C C . VAL A 1 90 ? 1.674 -11.499 -7.349 1.00 94.81 90 VAL A C 1
ATOM 738 O O . VAL A 1 90 ? 0.604 -11.234 -7.895 1.00 94.81 90 VAL A O 1
ATOM 741 N N . ALA A 1 91 ? 2.731 -10.689 -7.369 1.00 89.75 91 ALA A N 1
ATOM 742 C CA . ALA A 1 91 ? 2.719 -9.425 -8.085 1.00 89.75 91 ALA A CA 1
ATOM 743 C C . ALA A 1 91 ? 2.519 -9.652 -9.588 1.00 89.75 91 ALA A C 1
ATOM 745 O O . ALA A 1 91 ? 3.122 -10.549 -10.182 1.00 89.75 91 ALA A O 1
ATOM 746 N N . ASP A 1 92 ? 1.705 -8.795 -10.202 1.00 81.69 92 ASP A N 1
ATOM 747 C CA . ASP A 1 92 ? 1.648 -8.709 -11.655 1.00 81.69 92 ASP A CA 1
ATOM 748 C C . ASP A 1 92 ? 3.025 -8.265 -12.190 1.00 81.69 92 ASP A C 1
ATOM 750 O O . ASP A 1 92 ? 3.754 -7.530 -11.525 1.00 81.69 92 ASP A O 1
ATOM 754 N N . GLU A 1 93 ? 3.378 -8.669 -13.412 1.00 71.88 93 GLU A N 1
ATOM 755 C CA . GLU A 1 93 ? 4.735 -8.512 -13.970 1.00 71.88 93 GLU A CA 1
ATOM 756 C C . GLU A 1 93 ? 5.240 -7.058 -14.100 1.00 71.88 93 GLU A C 1
ATOM 758 O O . GLU A 1 93 ? 6.420 -6.843 -14.374 1.00 71.88 93 GLU A O 1
ATOM 763 N N . LYS A 1 94 ? 4.377 -6.047 -13.922 1.00 84.62 94 LYS A N 1
ATOM 764 C CA . LYS A 1 94 ? 4.721 -4.624 -14.067 1.00 84.62 94 LYS A CA 1
ATOM 765 C C . LYS A 1 94 ? 4.416 -3.833 -12.802 1.00 84.62 94 LYS A C 1
ATOM 767 O O . LYS A 1 94 ? 3.351 -3.998 -12.206 1.00 84.62 94 LYS A O 1
ATOM 772 N N . ALA A 1 95 ? 5.325 -2.921 -12.457 1.00 90.31 95 ALA A N 1
ATOM 773 C CA . ALA A 1 95 ? 5.130 -1.952 -11.386 1.00 90.31 95 ALA A CA 1
ATOM 774 C C . ALA A 1 95 ? 3.953 -1.010 -11.694 1.00 90.31 95 ALA A C 1
ATOM 776 O O . ALA A 1 95 ? 3.643 -0.739 -12.854 1.00 90.31 95 ALA A O 1
ATOM 777 N N . LYS A 1 96 ? 3.275 -0.533 -10.645 1.00 91.69 96 LYS A N 1
ATOM 778 C CA . LYS A 1 96 ? 2.081 0.320 -10.737 1.00 91.69 96 LYS A CA 1
ATOM 779 C C . LYS A 1 96 ? 2.058 1.317 -9.581 1.00 91.69 96 LYS A C 1
ATOM 781 O O . LYS A 1 96 ? 2.596 1.033 -8.512 1.00 91.69 96 LYS A O 1
ATOM 786 N N . VAL A 1 97 ? 1.377 2.442 -9.767 1.00 93.88 97 VAL A N 1
ATOM 787 C CA . VAL A 1 97 ? 1.068 3.398 -8.695 1.00 93.88 97 VAL A CA 1
ATOM 788 C C . VAL A 1 97 ? -0.330 3.097 -8.160 1.00 93.88 97 VAL A C 1
ATOM 790 O O . VAL A 1 97 ? -1.315 3.248 -8.882 1.00 93.88 97 VAL A O 1
ATOM 793 N N . ILE A 1 98 ? -0.433 2.691 -6.894 1.00 95.00 98 ILE A N 1
ATOM 794 C CA . ILE A 1 98 ? -1.728 2.452 -6.246 1.00 95.00 98 ILE A CA 1
ATOM 795 C C . ILE A 1 98 ? -2.225 3.747 -5.604 1.00 95.00 98 ILE A C 1
ATOM 797 O O . ILE A 1 98 ? -1.588 4.307 -4.712 1.00 95.00 98 ILE A O 1
ATOM 801 N N . LYS A 1 99 ? -3.373 4.236 -6.072 1.00 96.94 99 LYS A N 1
ATOM 802 C CA . LYS A 1 99 ? -4.039 5.425 -5.545 1.00 96.94 99 LYS A CA 1
ATOM 803 C C . LYS A 1 99 ? -5.098 5.010 -4.532 1.00 96.94 99 LYS A C 1
ATOM 805 O O . LYS A 1 99 ? -6.063 4.333 -4.877 1.00 96.94 99 LYS A O 1
ATOM 810 N N . VAL A 1 100 ? -4.924 5.487 -3.306 1.00 97.75 100 VAL A N 1
ATOM 811 C CA . VAL A 1 100 ? -5.818 5.244 -2.172 1.00 97.75 100 VAL A CA 1
ATOM 812 C C . VAL A 1 100 ? -6.369 6.576 -1.677 1.00 97.75 100 VAL A C 1
ATOM 814 O O . VAL A 1 100 ? -5.676 7.592 -1.702 1.00 97.75 100 VAL A O 1
ATOM 817 N N . THR A 1 101 ? -7.624 6.590 -1.237 1.00 97.44 101 THR A N 1
ATOM 818 C CA . THR A 1 101 ? -8.240 7.743 -0.570 1.00 97.44 101 THR A CA 1
ATOM 819 C C . THR A 1 101 ? -8.838 7.288 0.753 1.00 97.44 101 THR A C 1
ATOM 821 O O . THR A 1 101 ? -9.590 6.318 0.789 1.00 97.44 101 THR A O 1
ATOM 824 N N . MET A 1 102 ? -8.493 7.992 1.832 1.00 97.56 102 MET A N 1
ATOM 825 C CA . MET A 1 102 ? -9.061 7.787 3.161 1.00 97.56 102 MET A CA 1
ATOM 826 C C . MET A 1 102 ? -9.625 9.099 3.692 1.00 97.56 102 MET A C 1
ATOM 828 O O . MET A 1 102 ? -9.033 10.161 3.489 1.00 97.56 102 MET A O 1
ATOM 832 N N . ILE A 1 103 ? -10.751 9.012 4.387 1.00 97.12 103 ILE A N 1
ATOM 833 C CA . ILE A 1 103 ? -11.396 10.128 5.074 1.00 97.12 103 ILE A CA 1
ATOM 834 C C . ILE A 1 103 ? -11.113 9.981 6.568 1.00 97.12 103 ILE A C 1
ATOM 836 O O . ILE A 1 103 ? -11.228 8.885 7.112 1.00 97.12 103 ILE A O 1
ATOM 840 N N . VAL A 1 104 ? -10.707 11.073 7.219 1.00 97.88 104 VAL A N 1
ATOM 841 C CA . VAL A 1 104 ? -10.531 11.109 8.676 1.00 97.88 104 VAL A CA 1
ATOM 842 C C . VAL A 1 104 ? -11.848 11.503 9.323 1.00 97.88 104 VAL A C 1
ATOM 844 O O . VAL A 1 104 ? -12.419 12.539 8.983 1.00 97.88 104 VAL A O 1
ATOM 847 N N . GLU A 1 105 ? -12.292 10.703 10.284 1.00 97.38 105 GLU A N 1
ATOM 848 C CA . GLU A 1 105 ? -13.539 10.899 11.013 1.00 97.38 105 GLU A CA 1
ATOM 849 C C . GLU A 1 105 ? -13.275 10.922 12.518 1.00 97.38 105 GLU A C 1
ATOM 851 O O . GLU A 1 105 ? -12.778 9.958 13.102 1.00 97.38 105 GLU A O 1
ATOM 856 N N . GLU A 1 106 ? -13.607 12.039 13.160 1.00 97.94 106 GLU A N 1
ATOM 857 C CA . GLU A 1 106 ? -13.577 12.154 14.615 1.00 97.94 106 GLU A CA 1
ATOM 858 C C . GLU A 1 106 ? -14.937 11.747 15.192 1.00 97.94 106 GLU A C 1
ATOM 860 O O . GLU A 1 106 ? -15.960 12.358 14.877 1.00 97.94 106 GLU A O 1
ATOM 865 N N . LYS A 1 107 ? -14.957 10.746 16.077 1.00 95.38 107 LYS A N 1
ATOM 866 C CA . LYS A 1 107 ? -16.187 10.282 16.735 1.00 95.38 107 LYS A CA 1
ATOM 867 C C . LYS A 1 107 ? -15.942 9.803 18.161 1.00 95.38 107 LYS A C 1
ATOM 869 O O . LYS A 1 107 ? -14.808 9.552 18.565 1.00 95.38 107 LYS A O 1
ATOM 874 N N . ILE A 1 108 ? -17.016 9.707 18.938 1.00 97.44 108 ILE A N 1
ATOM 875 C CA . ILE A 1 108 ? -17.010 9.010 20.227 1.00 97.44 108 ILE A CA 1
ATOM 876 C C . ILE A 1 108 ? -17.520 7.593 19.972 1.00 97.44 108 ILE A C 1
ATOM 878 O O . ILE A 1 108 ? -18.566 7.436 19.346 1.00 97.44 108 ILE A O 1
ATOM 882 N N . ILE A 1 109 ? -16.787 6.584 20.437 1.00 96.06 109 ILE A N 1
ATOM 883 C CA . ILE A 1 109 ? -17.206 5.178 20.394 1.00 96.06 109 ILE A CA 1
ATOM 884 C C . ILE A 1 109 ? -17.294 4.610 21.808 1.00 96.06 109 ILE A C 1
ATOM 886 O O . ILE A 1 109 ? -16.591 5.071 22.707 1.00 96.06 109 ILE A O 1
ATOM 890 N N . GLU A 1 110 ? -18.137 3.600 21.975 1.00 97.31 110 GLU A N 1
ATOM 891 C CA . GLU A 1 110 ? -18.221 2.755 23.165 1.00 97.31 110 GLU A CA 1
ATOM 892 C C . GLU A 1 110 ? -17.422 1.472 22.912 1.00 97.31 110 GLU A C 1
ATOM 894 O O . GLU A 1 110 ? -17.486 0.923 21.809 1.00 97.31 110 GLU A O 1
ATOM 899 N N . ILE A 1 111 ? -16.612 1.043 23.882 1.00 95.81 111 ILE A N 1
ATOM 900 C CA . ILE A 1 111 ? -15.655 -0.065 23.689 1.00 95.81 111 ILE A CA 1
ATOM 901 C C . ILE A 1 111 ? -15.969 -1.320 24.509 1.00 95.81 111 ILE A C 1
ATOM 903 O O . ILE A 1 111 ? -15.341 -2.356 24.293 1.00 95.81 111 ILE A O 1
ATOM 907 N N . ASP A 1 112 ? -16.893 -1.220 25.459 1.00 96.75 112 ASP A N 1
ATOM 908 C CA . ASP A 1 112 ? -17.286 -2.290 26.367 1.00 96.75 112 ASP A CA 1
ATOM 909 C C . ASP A 1 112 ? -18.769 -2.174 26.730 1.00 96.75 112 ASP A C 1
ATOM 911 O O . ASP A 1 112 ? -19.405 -1.155 26.476 1.00 96.75 112 ASP A O 1
ATOM 915 N N . ASP A 1 113 ? -19.310 -3.225 27.343 1.00 97.12 113 ASP A N 1
ATOM 916 C CA . ASP A 1 113 ? -20.717 -3.286 27.754 1.00 97.12 113 ASP A CA 1
ATOM 917 C C . ASP A 1 113 ? -21.028 -2.405 28.988 1.00 97.12 113 ASP A C 1
ATOM 919 O O . ASP A 1 113 ? -22.175 -2.338 29.434 1.00 97.12 113 ASP A O 1
ATOM 923 N N . GLU A 1 114 ? -20.015 -1.753 29.576 1.00 97.38 114 GLU A N 1
ATOM 924 C CA . GLU A 1 114 ? -20.155 -0.850 30.726 1.00 97.38 114 GLU A CA 1
ATOM 925 C C . GLU A 1 114 ? -20.388 0.610 30.297 1.00 97.38 114 GLU A C 1
ATOM 927 O O . GLU A 1 114 ? -20.647 1.471 31.145 1.00 97.38 114 GLU A O 1
ATOM 932 N N . GLY A 1 115 ? -20.341 0.903 28.993 1.00 96.69 115 GLY A N 1
ATOM 933 C CA . GLY A 1 115 ? -20.531 2.249 28.467 1.00 96.69 115 GLY A CA 1
ATOM 934 C C . GLY A 1 115 ? -19.258 3.092 28.431 1.00 96.69 115 GLY A C 1
ATOM 935 O O . GLY A 1 115 ? -19.352 4.322 28.357 1.00 96.69 115 GLY A O 1
ATOM 936 N N . THR A 1 116 ? -18.064 2.493 28.502 1.00 97.38 116 THR A N 1
ATOM 937 C CA . THR A 1 116 ? -16.811 3.255 28.462 1.00 97.38 116 THR A CA 1
ATOM 938 C C . THR A 1 116 ? -16.630 3.913 27.096 1.00 97.38 116 THR A C 1
ATOM 940 O O . THR A 1 116 ? -16.542 3.247 26.062 1.00 97.38 116 THR A O 1
ATOM 943 N N . GLN A 1 117 ? -16.516 5.244 27.096 1.00 97.75 117 GLN A N 1
ATOM 944 C CA . GLN A 1 117 ? -16.425 6.051 25.881 1.00 97.75 117 GLN A CA 1
ATOM 945 C C . GLN A 1 117 ? -15.006 6.538 25.587 1.00 97.75 117 GLN A C 1
ATOM 947 O O . GLN A 1 117 ? -14.312 7.059 26.460 1.00 97.75 117 GLN A O 1
ATOM 952 N N . PHE A 1 118 ? -14.621 6.471 24.313 1.00 96.62 118 PHE A N 1
ATOM 953 C CA . PHE A 1 118 ? -13.365 7.013 23.799 1.00 96.62 118 PHE A CA 1
ATOM 954 C C . PHE A 1 118 ? -13.602 7.946 22.616 1.00 96.62 118 PHE A C 1
ATOM 956 O O . PHE A 1 118 ? -14.404 7.659 21.729 1.00 96.62 118 PHE A O 1
ATOM 963 N N . ARG A 1 119 ? -12.845 9.048 22.569 1.00 97.50 119 ARG A N 1
ATOM 964 C CA . ARG A 1 119 ? -12.715 9.876 21.365 1.00 97.50 119 ARG A CA 1
ATOM 965 C C . ARG A 1 119 ? -11.700 9.222 20.434 1.00 97.50 119 ARG A C 1
ATOM 967 O O . ARG A 1 119 ? -10.543 9.064 20.816 1.00 97.50 119 ARG A O 1
ATOM 974 N N . VAL A 1 120 ? -12.121 8.885 19.224 1.00 97.19 120 VAL A N 1
ATOM 975 C CA . VAL A 1 120 ? -11.264 8.275 18.206 1.00 97.19 120 VAL A CA 1
ATOM 976 C C . VAL A 1 120 ? -11.200 9.137 16.955 1.00 97.19 120 VAL A C 1
ATOM 978 O O . VAL A 1 120 ? -12.170 9.802 16.592 1.00 97.19 120 VAL A O 1
ATOM 981 N N . PHE A 1 121 ? -10.046 9.082 16.297 1.00 97.19 121 PHE A N 1
ATOM 982 C CA . PHE A 1 121 ? -9.802 9.645 14.973 1.00 97.19 121 PHE A CA 1
ATOM 983 C C . PHE A 1 121 ? -9.621 8.466 14.017 1.00 97.19 121 PHE A C 1
ATOM 985 O O . PHE A 1 121 ? -8.556 7.852 13.965 1.00 97.19 121 PHE A O 1
ATOM 992 N N . ALA A 1 122 ? -10.707 8.087 13.355 1.00 96.75 122 ALA A N 1
ATOM 993 C CA . ALA A 1 122 ? -10.797 6.905 12.512 1.00 96.75 122 ALA A CA 1
ATO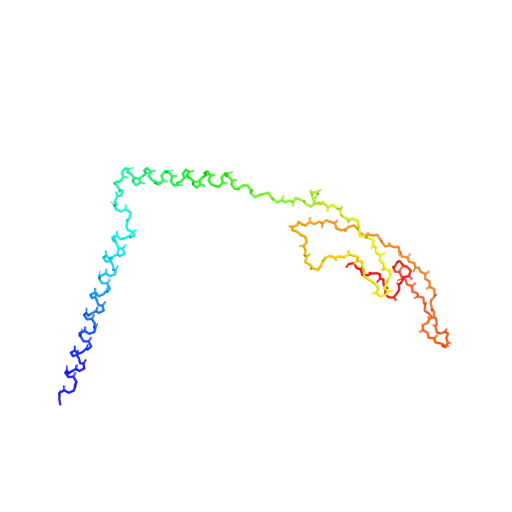M 994 C C . ALA A 1 122 ? -10.477 7.241 11.051 1.00 96.75 122 ALA A C 1
ATOM 996 O O . ALA A 1 122 ? -10.765 8.341 10.586 1.00 96.75 122 ALA A O 1
ATOM 997 N N . PHE A 1 123 ? -9.922 6.277 10.314 1.00 97.88 123 PHE A N 1
ATOM 998 C CA . PHE A 1 123 ? -9.823 6.348 8.855 1.00 97.88 123 PHE A CA 1
ATOM 999 C C . PHE A 1 123 ? -10.960 5.514 8.248 1.00 97.88 123 PHE A C 1
ATOM 1001 O O . PHE A 1 123 ? -11.109 4.344 8.602 1.00 97.88 123 PHE A O 1
ATOM 1008 N N . ASN A 1 124 ? -11.763 6.103 7.356 1.00 96.31 124 ASN A N 1
ATOM 1009 C CA . ASN A 1 124 ? -12.974 5.505 6.767 1.00 96.31 124 ASN A CA 1
ATOM 1010 C C . ASN A 1 124 ? -13.884 4.858 7.827 1.00 96.31 124 ASN A C 1
ATOM 1012 O O . ASN A 1 124 ? -14.139 3.654 7.781 1.00 96.31 124 ASN A O 1
ATOM 1016 N N . ASP A 1 125 ? -14.294 5.651 8.819 1.00 95.25 125 ASP A N 1
ATOM 1017 C CA . ASP A 1 125 ? -15.208 5.267 9.904 1.00 95.25 125 ASP A CA 1
ATOM 1018 C C . ASP A 1 125 ? -14.824 4.003 10.719 1.00 95.25 125 ASP A C 1
ATOM 1020 O O . ASP A 1 125 ? -15.625 3.479 11.496 1.00 95.25 125 ASP A O 1
ATOM 1024 N N . SER A 1 126 ? -13.588 3.504 10.614 1.00 95.88 126 SER A N 1
ATOM 1025 C CA . SER A 1 126 ? -13.172 2.238 11.237 1.00 95.88 126 SER A CA 1
ATOM 1026 C C . SER A 1 126 ? -11.967 2.376 12.172 1.00 95.88 126 SER A C 1
ATOM 1028 O O . SER A 1 126 ? -11.076 3.207 11.978 1.00 95.88 126 SER A O 1
ATOM 1030 N N . VAL A 1 127 ? -11.969 1.558 13.231 1.00 95.44 127 VAL A N 1
ATOM 1031 C CA . VAL A 1 127 ? -10.859 1.404 14.180 1.00 95.44 127 VAL A CA 1
ATOM 1032 C C . VAL A 1 127 ? -10.569 -0.098 14.324 1.00 95.44 127 VAL A C 1
ATOM 1034 O O . VAL A 1 127 ? -11.404 -0.808 14.883 1.00 95.44 127 VAL A O 1
ATOM 1037 N N . PRO A 1 128 ? -9.421 -0.610 13.838 1.00 95.94 128 PRO A N 1
ATOM 1038 C CA . PRO A 1 128 ? -8.398 0.090 13.049 1.00 95.94 128 PRO A CA 1
ATOM 1039 C C . PRO A 1 128 ? -8.935 0.563 11.687 1.00 95.94 128 PRO A C 1
ATOM 1041 O O . PRO A 1 128 ? -10.015 0.152 11.273 1.00 95.94 128 PRO A O 1
ATOM 1044 N N . GLY A 1 129 ? -8.172 1.412 10.992 1.00 97.44 129 GLY A N 1
ATOM 1045 C CA . GLY A 1 129 ? -8.486 1.794 9.612 1.00 97.44 129 GLY A CA 1
ATOM 1046 C C . GLY A 1 129 ? -8.336 0.624 8.620 1.00 97.44 129 GLY A C 1
ATOM 1047 O O . GLY A 1 129 ? -7.763 -0.411 8.979 1.00 97.44 129 GLY A O 1
ATOM 1048 N N . PRO A 1 130 ? -8.809 0.777 7.368 1.00 98.19 130 PRO A N 1
ATOM 1049 C CA . PRO A 1 130 ? -8.693 -0.250 6.334 1.00 98.19 130 PRO A CA 1
ATOM 1050 C C . PRO A 1 130 ? -7.245 -0.651 6.037 1.00 98.19 130 PRO A C 1
ATOM 1052 O O . PRO A 1 130 ? -6.342 0.188 6.057 1.00 98.19 130 PRO A O 1
ATOM 1055 N N . LEU A 1 131 ? -7.038 -1.923 5.691 1.00 97.56 131 LEU A N 1
ATOM 1056 C CA . LEU A 1 131 ? -5.754 -2.398 5.177 1.00 97.56 131 LEU A CA 1
ATOM 1057 C C . LEU A 1 131 ? -5.551 -1.906 3.735 1.00 97.56 131 LEU A C 1
ATOM 1059 O O . LEU A 1 131 ? -6.497 -1.925 2.944 1.00 97.56 131 LEU A O 1
ATOM 1063 N N . ILE A 1 132 ? -4.323 -1.495 3.410 1.00 96.06 132 ILE A N 1
ATOM 1064 C CA . ILE A 1 132 ? -3.889 -1.126 2.055 1.00 96.06 132 ILE A CA 1
ATOM 1065 C C . ILE A 1 132 ? -3.048 -2.255 1.476 1.00 96.06 132 ILE A C 1
ATOM 1067 O O . ILE A 1 132 ? -2.105 -2.687 2.176 1.00 96.06 132 ILE A O 1
#

Radius of gyration: 37.62 Å; chains: 1; bounding box: 87×64×71 Å

Sequence (132 aa):
MSRRKGETMNNIKLKTNLENYQDEWKNFEEKEFSLDFLNIGNKVALFIIIFFFTIVMIAAFKINAETVDDLPVVIQELVSPPFVPVHNQVADEKAKVIKVTMIVEEKIIEIDDEGTQFRVFAFNDSVPGPLI

pLDDT: mean 84.96, std 12.49, range [56.56, 98.19]

Organism: NCBI:txid408172